Protein AF-A0A3D5KHI7-F1 (afdb_monomer_lite)

Foldseek 3Di:
DQDPPRDDQLDWPVNVCVRQPAAPDWDDDPQKIWGWHDDPQWIWIWMDGPRGTDDIDTHHHDPVPD

Structure (mmCIF, N/CA/C/O backbone):
data_AF-A0A3D5KHI7-F1
#
_entry.id   AF-A0A3D5KHI7-F1
#
loop_
_atom_site.group_PDB
_atom_site.id
_atom_site.type_symbol
_atom_site.label_atom_id
_atom_site.label_alt_id
_atom_site.label_comp_id
_atom_site.label_asym_id
_atom_site.label_entity_id
_atom_site.label_seq_id
_atom_site.pdbx_PDB_ins_code
_atom_site.Cartn_x
_atom_site.Cartn_y
_atom_site.Cartn_z
_atom_site.occupancy
_atom_site.B_iso_or_equiv
_atom_site.auth_seq_id
_atom_site.auth_comp_id
_atom_site.auth_asym_id
_atom_site.auth_atom_id
_atom_site.pdbx_PDB_model_num
ATOM 1 N N . MET A 1 1 ? -10.390 11.007 -11.299 1.00 40.56 1 MET A N 1
ATOM 2 C CA . MET A 1 1 ? -9.035 10.436 -11.393 1.00 40.56 1 MET A CA 1
ATOM 3 C C . MET A 1 1 ? -9.229 8.940 -11.234 1.00 40.56 1 MET A C 1
ATOM 5 O O . MET A 1 1 ? -9.674 8.531 -10.172 1.00 40.56 1 MET A O 1
ATOM 9 N N . GLU A 1 2 ? -9.106 8.162 -12.309 1.00 41.06 2 GLU A N 1
ATOM 10 C CA . GLU A 1 2 ? -9.243 6.701 -12.224 1.00 41.06 2 GLU A CA 1
ATOM 11 C C . GLU A 1 2 ? -7.937 6.138 -11.671 1.00 41.06 2 GLU A C 1
ATOM 13 O O . GLU A 1 2 ? -6.862 6.461 -12.176 1.00 41.06 2 GLU A O 1
ATOM 18 N N . LEU A 1 3 ? -8.018 5.371 -10.585 1.00 57.03 3 LEU A N 1
ATOM 19 C CA . LEU A 1 3 ? -6.839 4.749 -9.995 1.00 57.03 3 LEU A CA 1
ATOM 20 C C . LEU A 1 3 ? -6.470 3.525 -10.847 1.00 57.03 3 LEU A C 1
ATOM 22 O O . LEU A 1 3 ? -7.367 2.880 -11.408 1.00 57.03 3 LEU A O 1
ATOM 26 N N . PRO A 1 4 ? -5.175 3.191 -10.980 1.00 70.12 4 PRO A N 1
ATOM 27 C CA . PRO A 1 4 ? -4.761 2.047 -11.777 1.00 70.12 4 PRO A CA 1
ATOM 28 C C . PRO A 1 4 ? -5.475 0.765 -11.324 1.00 70.12 4 PRO A C 1
ATOM 30 O O . PRO A 1 4 ? -5.752 0.559 -10.142 1.00 70.12 4 PRO A O 1
ATOM 33 N N . LYS A 1 5 ? -5.812 -0.085 -12.301 1.00 72.56 5 LYS A N 1
ATOM 34 C CA . LYS A 1 5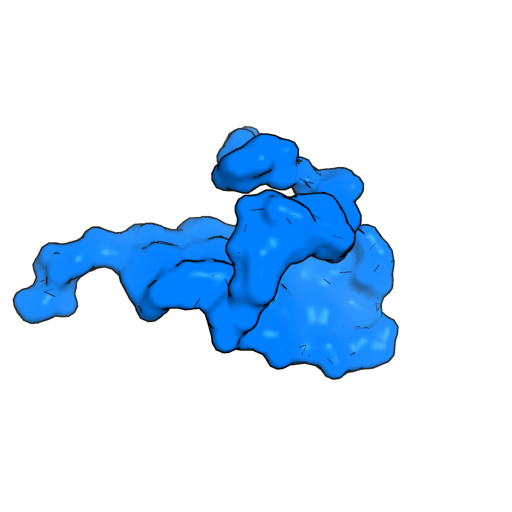 ? -6.455 -1.396 -12.104 1.00 72.56 5 LYS A CA 1
ATOM 35 C C . LYS A 1 5 ? -7.825 -1.374 -11.395 1.00 72.56 5 LYS A C 1
ATOM 37 O O . LYS A 1 5 ? -8.239 -2.391 -10.851 1.00 72.56 5 LYS A O 1
ATOM 42 N N . GLY A 1 6 ? -8.556 -0.256 -11.435 1.00 73.56 6 GLY A N 1
ATOM 43 C CA . GLY A 1 6 ? -9.934 -0.185 -10.926 1.00 73.56 6 GLY A CA 1
ATOM 44 C C . GLY A 1 6 ? -10.051 -0.032 -9.407 1.00 73.56 6 GLY A C 1
ATOM 45 O O . GLY A 1 6 ? -11.138 -0.209 -8.858 1.00 73.56 6 GLY A O 1
ATOM 46 N N . ILE A 1 7 ? -8.954 0.316 -8.726 1.00 81.44 7 ILE A N 1
ATOM 47 C CA . ILE A 1 7 ? -8.981 0.665 -7.303 1.00 81.44 7 ILE A CA 1
ATOM 48 C C . ILE A 1 7 ? -9.706 2.006 -7.110 1.00 81.44 7 ILE A C 1
ATOM 50 O O . ILE A 1 7 ? -9.738 2.864 -7.991 1.00 81.44 7 ILE A O 1
ATOM 54 N N . SER A 1 8 ? -10.319 2.203 -5.948 1.00 80.94 8 SER A N 1
ATOM 55 C CA . SER A 1 8 ? -10.963 3.462 -5.568 1.00 80.94 8 SER A CA 1
ATOM 56 C C . SER A 1 8 ? -10.616 3.834 -4.126 1.00 80.94 8 SER A C 1
ATOM 58 O O . SER A 1 8 ? -10.090 3.018 -3.377 1.00 80.94 8 SER A O 1
ATOM 60 N N . GLU A 1 9 ? -10.979 5.041 -3.692 1.00 76.44 9 GLU A N 1
ATOM 61 C CA . GLU A 1 9 ? -10.838 5.465 -2.287 1.00 76.44 9 GLU A CA 1
ATOM 62 C C . GLU A 1 9 ? -11.639 4.603 -1.297 1.00 76.44 9 GLU A C 1
ATOM 64 O O . GLU A 1 9 ? -11.404 4.650 -0.093 1.00 76.44 9 GLU A O 1
ATOM 69 N N . LYS A 1 10 ? -12.595 3.815 -1.802 1.00 83.06 10 LYS A N 1
ATOM 70 C CA . LYS A 1 10 ? -13.396 2.876 -1.010 1.00 83.06 10 LYS A CA 1
ATOM 71 C C . LYS A 1 10 ? -12.803 1.470 -0.974 1.00 83.06 10 LYS A C 1
ATOM 73 O O . LYS A 1 10 ? -13.360 0.617 -0.292 1.00 83.06 10 LYS A O 1
ATOM 78 N N . SER A 1 11 ? -11.738 1.219 -1.732 1.00 84.62 11 SER A N 1
ATOM 79 C CA . SER A 1 11 ? -11.116 -0.095 -1.780 1.00 84.62 11 SER A CA 1
ATOM 80 C C . SER A 1 11 ? -10.444 -0.424 -0.455 1.00 84.62 11 SER A C 1
ATOM 82 O O . SER A 1 11 ? -9.766 0.401 0.158 1.00 84.62 11 SER A O 1
ATOM 84 N N . THR A 1 12 ? -10.636 -1.662 -0.037 1.00 88.38 12 THR A N 1
ATOM 85 C CA . THR A 1 12 ? -10.039 -2.248 1.157 1.00 88.38 12 THR A CA 1
ATOM 86 C C . THR A 1 12 ? -8.615 -2.725 0.882 1.00 88.38 12 THR A C 1
ATOM 88 O O . THR A 1 12 ? -8.222 -2.964 -0.263 1.00 88.38 12 THR A O 1
ATOM 91 N N . ILE A 1 13 ? -7.846 -2.938 1.952 1.00 84.94 13 ILE A N 1
ATOM 92 C CA . ILE A 1 13 ? -6.497 -3.519 1.872 1.00 84.94 13 ILE A CA 1
ATOM 93 C C . ILE A 1 13 ? -6.522 -4.866 1.132 1.00 84.94 13 ILE A C 1
ATOM 95 O O . ILE A 1 13 ? -5.685 -5.109 0.264 1.00 84.94 13 ILE A O 1
ATOM 99 N N . ASN A 1 14 ? -7.518 -5.713 1.410 1.00 88.38 14 ASN A N 1
ATOM 100 C CA . ASN A 1 14 ? -7.652 -7.022 0.768 1.00 88.38 14 ASN A CA 1
ATOM 101 C C . ASN A 1 14 ? -7.852 -6.911 -0.749 1.00 88.38 14 ASN A C 1
ATOM 103 O O . ASN A 1 14 ? -7.232 -7.655 -1.502 1.00 88.38 14 ASN A O 1
ATOM 107 N N . GLU A 1 15 ? -8.683 -5.977 -1.215 1.00 87.75 15 GLU A N 1
ATOM 108 C CA . GLU A 1 15 ? -8.899 -5.765 -2.653 1.00 87.75 15 GLU A CA 1
ATOM 109 C C . GLU A 1 15 ? -7.624 -5.285 -3.356 1.00 87.75 15 GLU A C 1
ATOM 111 O O . GLU A 1 15 ? -7.329 -5.718 -4.474 1.00 87.75 15 GLU A O 1
ATOM 116 N N . ILE A 1 16 ? -6.829 -4.442 -2.690 1.00 85.81 16 ILE A N 1
ATOM 117 C CA . ILE A 1 16 ? -5.532 -3.996 -3.212 1.00 85.81 16 ILE A CA 1
ATOM 118 C C . ILE A 1 16 ? -4.559 -5.171 -3.303 1.00 85.81 16 ILE A C 1
ATOM 120 O O . ILE A 1 16 ? -3.955 -5.363 -4.356 1.00 85.81 16 ILE A O 1
ATOM 124 N N . MET A 1 17 ? -4.449 -5.991 -2.254 1.00 85.81 17 MET A N 1
ATOM 125 C CA . MET A 1 17 ? -3.571 -7.169 -2.248 1.00 85.81 17 MET A CA 1
ATOM 126 C C . MET A 1 17 ? -3.975 -8.203 -3.306 1.00 85.81 17 MET A C 1
ATOM 128 O O . MET A 1 17 ? -3.115 -8.783 -3.959 1.00 85.81 17 MET A O 1
ATOM 132 N N . VAL A 1 18 ? -5.273 -8.406 -3.550 1.00 88.31 18 VAL A N 1
ATOM 133 C CA . VAL A 1 18 ? -5.748 -9.283 -4.639 1.00 88.31 18 VAL A CA 1
ATOM 134 C C . VAL A 1 18 ? -5.367 -8.726 -6.016 1.00 88.31 18 VAL A C 1
ATOM 136 O O . VAL A 1 18 ? -5.045 -9.488 -6.925 1.00 88.31 18 VAL A O 1
ATOM 139 N N . THR A 1 19 ? -5.388 -7.402 -6.178 1.00 86.62 19 THR A N 1
ATOM 140 C CA . THR A 1 19 ? -5.151 -6.730 -7.467 1.00 86.62 19 THR A CA 1
ATOM 141 C C . THR A 1 19 ? -3.664 -6.585 -7.807 1.00 86.62 19 THR A C 1
ATOM 143 O O . THR A 1 19 ? -3.272 -6.680 -8.976 1.00 86.62 19 THR A O 1
ATOM 146 N N . TYR A 1 20 ? -2.831 -6.313 -6.802 1.00 83.25 20 TYR A N 1
ATOM 147 C CA . TYR A 1 20 ? -1.404 -6.037 -6.972 1.00 83.25 20 TYR A CA 1
ATOM 148 C C . TYR A 1 20 ? -0.491 -7.178 -6.513 1.00 83.25 20 TYR A C 1
ATOM 150 O O . TYR A 1 20 ? 0.662 -7.209 -6.932 1.00 83.25 20 TYR A O 1
ATOM 158 N N . GLY A 1 21 ? -0.998 -8.135 -5.734 1.00 85.94 21 GLY A N 1
ATOM 159 C CA . GLY A 1 21 ? -0.205 -9.210 -5.146 1.00 85.94 21 GLY A CA 1
ATOM 160 C C . GLY A 1 21 ? 0.471 -8.782 -3.845 1.00 85.94 21 GLY A C 1
ATOM 161 O O . GLY A 1 21 ? -0.088 -8.009 -3.065 1.00 85.94 21 GLY A O 1
ATOM 162 N N . GLU A 1 22 ? 1.672 -9.305 -3.593 1.00 86.75 22 GLU A N 1
ATOM 163 C CA . GLU A 1 22 ? 2.477 -8.873 -2.450 1.00 86.75 22 GLU A CA 1
ATOM 164 C C . GLU A 1 22 ? 3.178 -7.533 -2.736 1.00 86.75 22 GLU A C 1
ATOM 166 O O . GLU A 1 22 ? 3.678 -7.324 -3.844 1.00 86.75 22 GLU A O 1
ATOM 171 N N . PRO A 1 23 ? 3.224 -6.615 -1.755 1.00 88.44 23 PRO A N 1
ATOM 172 C CA . PRO A 1 23 ? 3.936 -5.353 -1.893 1.00 88.44 23 PRO A CA 1
ATOM 173 C C . PRO A 1 23 ? 5.453 -5.561 -1.888 1.00 88.44 23 PRO A C 1
ATOM 175 O O . PRO A 1 23 ? 5.971 -6.418 -1.170 1.00 88.44 23 PRO A O 1
ATOM 178 N N . THR A 1 24 ? 6.162 -4.720 -2.640 1.00 89.06 24 THR A N 1
ATOM 179 C CA . THR A 1 24 ? 7.629 -4.636 -2.623 1.00 89.06 24 THR A CA 1
ATOM 180 C C . THR A 1 24 ? 8.130 -4.148 -1.263 1.00 89.06 24 THR A C 1
ATOM 182 O O . THR A 1 24 ? 9.169 -4.599 -0.788 1.00 89.06 24 THR A O 1
ATOM 185 N N . ASP A 1 25 ? 7.385 -3.235 -0.633 1.00 88.38 25 ASP A N 1
ATOM 186 C CA . ASP A 1 25 ? 7.679 -2.716 0.701 1.00 88.38 25 ASP A CA 1
ATOM 187 C C . ASP A 1 25 ? 6.387 -2.461 1.490 1.00 88.38 25 ASP A C 1
ATOM 189 O O . ASP A 1 25 ? 5.359 -2.067 0.923 1.00 88.38 25 ASP A O 1
ATOM 193 N N . LYS A 1 26 ? 6.419 -2.706 2.801 1.00 90.12 26 LYS A N 1
ATOM 194 C CA . LYS A 1 26 ? 5.274 -2.494 3.693 1.00 90.12 26 LYS A CA 1
ATOM 195 C C . LYS A 1 26 ? 5.716 -2.044 5.079 1.00 90.12 26 LYS A C 1
ATOM 197 O O . LYS A 1 26 ? 6.621 -2.629 5.668 1.00 90.12 26 LYS A O 1
ATOM 202 N N . ASP A 1 27 ? 4.984 -1.081 5.624 1.00 91.19 27 ASP A N 1
ATOM 203 C CA . ASP A 1 27 ? 5.121 -0.626 7.007 1.00 91.19 27 ASP A CA 1
ATOM 204 C C . ASP A 1 27 ? 3.743 -0.640 7.677 1.00 91.19 27 ASP A C 1
ATOM 206 O O . ASP A 1 27 ? 2.783 -0.080 7.149 1.00 91.19 27 ASP A O 1
ATOM 210 N N . ILE A 1 28 ? 3.613 -1.350 8.797 1.00 88.56 28 ILE A N 1
ATOM 211 C CA . ILE A 1 28 ? 2.331 -1.602 9.462 1.00 88.56 28 ILE A CA 1
ATOM 212 C C . ILE A 1 28 ? 2.487 -1.320 10.953 1.00 88.56 28 ILE A C 1
ATOM 214 O O . ILE A 1 28 ? 3.300 -1.935 11.641 1.00 88.56 28 ILE A O 1
ATOM 218 N N . SER A 1 29 ? 1.637 -0.433 11.451 1.00 88.06 29 SER A N 1
ATOM 219 C CA . SER A 1 29 ? 1.464 -0.089 12.860 1.00 88.06 29 SER A CA 1
ATOM 220 C C . SER A 1 29 ? -0.009 -0.237 13.257 1.00 88.06 29 SER A C 1
ATOM 222 O O . SER A 1 29 ? -0.857 -0.471 12.396 1.00 88.06 29 SER A O 1
ATOM 224 N N . GLU A 1 30 ? -0.326 -0.097 14.548 1.00 82.81 30 GLU A N 1
ATOM 225 C CA . GLU A 1 30 ? -1.709 -0.219 15.044 1.00 82.81 30 GLU A CA 1
ATOM 226 C C . GLU A 1 30 ? -2.667 0.791 14.389 1.00 82.81 30 GLU A C 1
ATOM 228 O O . GLU A 1 30 ? -3.819 0.458 14.119 1.00 82.81 30 GLU A O 1
ATOM 233 N N . ASP A 1 31 ? -2.176 1.991 14.068 1.00 85.25 31 ASP A N 1
ATOM 234 C CA . ASP A 1 31 ? -3.001 3.094 13.561 1.00 85.25 31 ASP A CA 1
ATOM 235 C C . ASP A 1 31 ? -2.828 3.354 12.059 1.00 85.25 31 ASP A C 1
ATOM 237 O O . ASP A 1 31 ? -3.678 3.985 11.424 1.00 85.25 31 ASP A O 1
ATOM 241 N N . PHE A 1 32 ? -1.711 2.910 11.481 1.00 86.31 32 PHE A N 1
ATOM 242 C CA . PHE A 1 32 ? -1.312 3.268 10.125 1.00 86.31 32 PHE A CA 1
ATOM 243 C C . PHE A 1 32 ? -0.699 2.090 9.381 1.00 86.31 32 PHE A C 1
ATOM 245 O O . PHE A 1 32 ? 0.161 1.390 9.913 1.00 86.31 32 PHE A O 1
ATOM 252 N N . SER A 1 33 ? -1.109 1.904 8.128 1.00 88.62 33 SER A N 1
ATOM 253 C CA . SER A 1 33 ? -0.507 0.919 7.227 1.00 88.62 33 SER A CA 1
ATOM 254 C C . SER A 1 33 ? -0.118 1.561 5.901 1.00 88.62 33 SER A C 1
ATOM 256 O O . SER A 1 33 ? -0.918 2.261 5.281 1.00 88.62 33 SER A O 1
ATOM 258 N N . TYR A 1 34 ? 1.099 1.295 5.450 1.00 89.94 34 TYR A N 1
ATOM 259 C CA . TYR A 1 34 ? 1.666 1.744 4.188 1.00 89.94 34 TYR A CA 1
ATOM 260 C C . TYR A 1 34 ? 2.092 0.542 3.350 1.00 89.94 34 TYR A C 1
ATOM 262 O O . TYR A 1 34 ? 2.713 -0.397 3.850 1.00 89.94 34 TYR A O 1
ATOM 270 N N . TYR A 1 35 ? 1.760 0.592 2.063 1.00 87.81 35 TYR A N 1
ATOM 271 C CA . TYR A 1 35 ? 2.073 -0.451 1.096 1.00 87.81 35 TYR A CA 1
ATOM 272 C C . TYR A 1 35 ? 2.611 0.182 -0.178 1.00 87.81 35 TYR A C 1
ATOM 274 O O . TYR A 1 35 ? 1.954 1.050 -0.755 1.00 87.81 35 TYR A O 1
ATOM 282 N N . LYS A 1 36 ? 3.765 -0.291 -0.641 1.00 86.62 36 LYS A N 1
ATOM 283 C CA . LYS A 1 36 ? 4.373 0.108 -1.907 1.00 86.62 36 LYS A CA 1
ATOM 284 C C . LYS A 1 36 ? 4.485 -1.093 -2.834 1.00 86.62 36 LYS A C 1
ATOM 286 O O . LYS A 1 36 ? 4.988 -2.144 -2.447 1.00 86.62 36 LYS A O 1
ATOM 291 N N . TYR A 1 37 ? 4.046 -0.914 -4.069 1.00 86.06 37 TYR A N 1
ATOM 292 C CA . TYR A 1 37 ? 4.111 -1.908 -5.136 1.00 86.06 37 TYR A CA 1
ATOM 293 C C . TYR A 1 37 ? 4.940 -1.364 -6.295 1.00 86.06 37 TYR A C 1
ATOM 295 O O . TYR A 1 37 ? 4.850 -0.172 -6.583 1.00 86.06 37 TYR A O 1
ATOM 303 N N . GLY A 1 38 ? 5.682 -2.235 -6.981 1.00 80.88 38 GLY A N 1
ATOM 304 C CA . GLY A 1 38 ? 6.496 -1.874 -8.146 1.00 80.88 38 GLY A CA 1
ATOM 305 C C . GLY A 1 38 ? 7.966 -1.599 -7.817 1.00 80.88 38 GLY A C 1
ATOM 306 O O . GLY A 1 38 ? 8.430 -1.891 -6.711 1.00 80.88 38 GLY A O 1
ATOM 307 N N . ASP A 1 39 ? 8.683 -1.063 -8.800 1.00 69.06 39 ASP A N 1
ATOM 308 C CA . ASP A 1 39 ? 10.128 -0.821 -8.786 1.00 69.06 39 ASP A CA 1
ATOM 309 C C . ASP A 1 39 ? 10.449 0.673 -8.597 1.00 69.06 39 ASP A C 1
ATOM 311 O O . ASP A 1 39 ? 9.561 1.520 -8.522 1.00 69.06 39 ASP A O 1
ATOM 315 N N . ILE A 1 40 ? 11.737 1.024 -8.506 1.00 61.47 40 ILE A N 1
ATOM 316 C CA . ILE A 1 40 ? 12.202 2.404 -8.248 1.00 61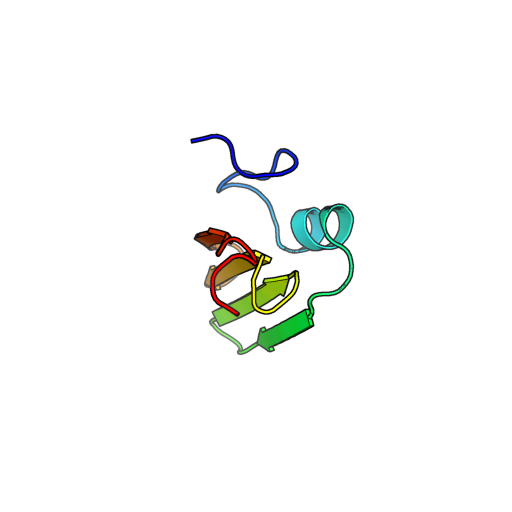.47 40 ILE A CA 1
ATOM 317 C C . ILE A 1 40 ? 11.598 3.418 -9.240 1.00 61.47 40 ILE A C 1
ATOM 319 O O 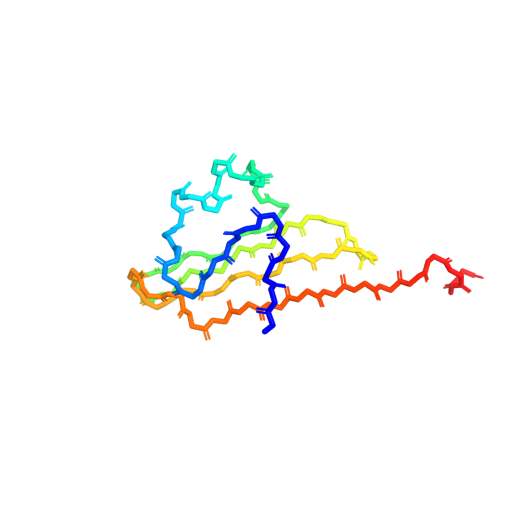. ILE A 1 40 ? 11.278 4.532 -8.838 1.00 61.47 40 ILE A O 1
ATOM 323 N N . PHE A 1 41 ? 11.397 3.010 -10.495 1.00 58.38 41 PHE A N 1
ATOM 324 C CA . PHE A 1 41 ? 10.957 3.867 -11.603 1.00 58.38 41 PHE A CA 1
ATOM 325 C C . PHE A 1 41 ? 9.449 3.789 -11.899 1.00 58.38 41 PHE A C 1
ATOM 327 O O . PHE A 1 41 ? 8.907 4.630 -12.609 1.00 58.38 41 PHE A O 1
ATOM 334 N N . GLU A 1 42 ? 8.737 2.821 -11.326 1.00 74.56 42 GLU A N 1
ATOM 335 C CA . GLU A 1 42 ? 7.279 2.721 -11.415 1.00 74.56 42 GLU A CA 1
ATOM 336 C C . GLU A 1 42 ? 6.765 2.175 -10.090 1.00 74.56 42 GLU A C 1
ATOM 338 O O . GLU A 1 42 ? 6.952 0.995 -9.791 1.00 74.56 42 GLU A O 1
ATOM 343 N N . SER A 1 43 ? 6.114 3.020 -9.290 1.00 81.38 43 SER A N 1
ATOM 344 C CA . SER A 1 43 ? 5.574 2.578 -8.011 1.00 81.38 43 SER A CA 1
ATOM 345 C C . SER A 1 43 ? 4.179 3.100 -7.712 1.00 81.38 43 SER A C 1
ATOM 347 O O . SER A 1 43 ? 3.777 4.196 -8.104 1.00 81.38 43 SER A O 1
ATOM 349 N N . VAL A 1 44 ? 3.426 2.277 -6.991 1.00 84.12 44 VAL A N 1
ATOM 350 C CA . VAL A 1 44 ? 2.109 2.617 -6.466 1.00 84.12 44 VAL A CA 1
ATOM 351 C C . VAL A 1 44 ? 2.162 2.510 -4.952 1.00 84.12 44 VAL A C 1
ATOM 353 O O . VAL A 1 44 ? 2.447 1.444 -4.409 1.00 84.12 44 VAL A O 1
ATOM 356 N N . GLU A 1 45 ? 1.879 3.617 -4.275 1.00 87.19 45 GLU A N 1
ATOM 357 C CA . GLU A 1 45 ? 1.831 3.697 -2.820 1.00 87.19 45 GLU A CA 1
ATOM 358 C C . GLU A 1 45 ? 0.392 3.844 -2.335 1.00 87.19 45 GLU A C 1
ATOM 360 O O . GLU A 1 45 ? -0.346 4.723 -2.790 1.00 87.19 45 GLU A O 1
ATOM 365 N N . PHE A 1 46 ? 0.026 3.048 -1.339 1.00 88.06 46 PHE A N 1
ATOM 366 C CA . PHE A 1 46 ? -1.238 3.148 -0.624 1.00 88.06 46 PHE A CA 1
ATOM 367 C C . PHE A 1 46 ? -0.972 3.409 0.855 1.00 88.06 46 PHE A C 1
ATOM 369 O O . PHE A 1 46 ? -0.059 2.827 1.441 1.00 88.06 46 PHE A O 1
ATOM 376 N N . SER A 1 47 ? -1.775 4.271 1.476 1.00 88.25 47 SER A N 1
ATOM 377 C CA . SER A 1 47 ? -1.713 4.512 2.920 1.00 88.25 47 SER A CA 1
ATOM 378 C C . SER A 1 47 ? -3.091 4.463 3.558 1.00 88.25 47 SER A C 1
ATOM 380 O O . SER A 1 47 ? -4.038 5.094 3.081 1.00 88.25 47 SER A O 1
ATOM 382 N N . PHE A 1 48 ? -3.179 3.758 4.676 1.00 88.88 48 PHE A N 1
ATOM 383 C CA . PHE A 1 48 ? -4.392 3.488 5.427 1.00 88.88 48 PHE A CA 1
ATOM 384 C C . PHE A 1 48 ? -4.280 4.031 6.844 1.00 88.88 48 PHE A C 1
ATOM 386 O O . PHE A 1 48 ? -3.220 3.948 7.460 1.00 88.88 48 PHE A O 1
ATOM 393 N N . ASN A 1 49 ? -5.388 4.564 7.354 1.00 86.56 49 ASN A N 1
ATOM 394 C CA . ASN A 1 49 ? -5.575 4.842 8.773 1.00 86.56 49 ASN A CA 1
ATOM 395 C C . ASN A 1 49 ? -6.784 4.021 9.239 1.00 86.56 49 ASN A C 1
ATOM 397 O O . ASN A 1 49 ? -7.912 4.281 8.800 1.00 86.56 49 ASN A O 1
ATOM 401 N N . GLY A 1 50 ? -6.524 2.973 10.023 1.00 83.94 50 GLY A N 1
ATOM 402 C CA . GLY A 1 50 ? -7.468 1.867 10.202 1.00 83.94 50 GLY A CA 1
ATOM 403 C C . GLY A 1 50 ? -7.899 1.269 8.853 1.00 83.94 50 GLY A C 1
ATOM 404 O O . GLY A 1 50 ? -7.076 1.062 7.966 1.00 83.94 50 GLY A O 1
ATOM 405 N N . ASP A 1 51 ? -9.204 1.068 8.660 1.00 81.81 51 ASP A N 1
ATOM 406 C CA . ASP A 1 51 ? -9.763 0.504 7.417 1.00 81.81 51 ASP A CA 1
ATOM 407 C C . ASP A 1 51 ? -9.922 1.525 6.277 1.00 81.81 51 ASP A C 1
ATOM 409 O O . ASP A 1 51 ? -10.386 1.188 5.185 1.00 81.81 51 ASP A O 1
ATOM 413 N N . ARG A 1 52 ? -9.582 2.800 6.509 1.00 84.56 52 ARG A N 1
ATOM 414 C CA . ARG A 1 52 ? -9.831 3.873 5.543 1.00 84.56 52 ARG A CA 1
ATOM 415 C C . ARG A 1 52 ? -8.585 4.181 4.725 1.00 84.56 52 ARG A C 1
ATOM 417 O O . ARG A 1 52 ? -7.564 4.585 5.286 1.00 84.56 52 ARG A O 1
ATOM 424 N N . LEU A 1 53 ? -8.696 4.102 3.397 1.00 85.56 53 LEU A N 1
ATOM 425 C CA . LEU A 1 53 ? -7.665 4.616 2.499 1.00 85.56 53 LEU A CA 1
ATOM 426 C C . LEU A 1 53 ? -7.576 6.139 2.656 1.00 85.56 53 LEU A 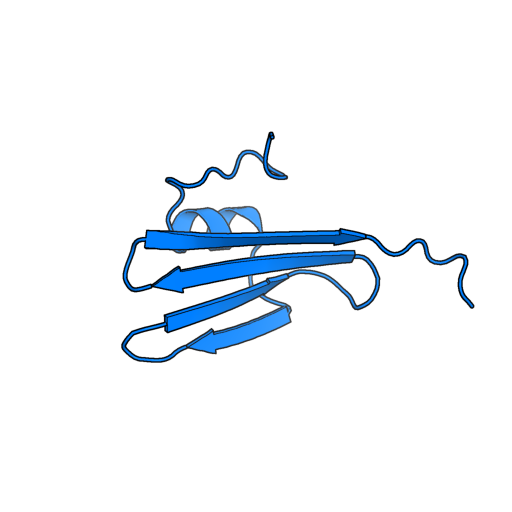C 1
ATOM 428 O O . LEU A 1 53 ? -8.563 6.861 2.5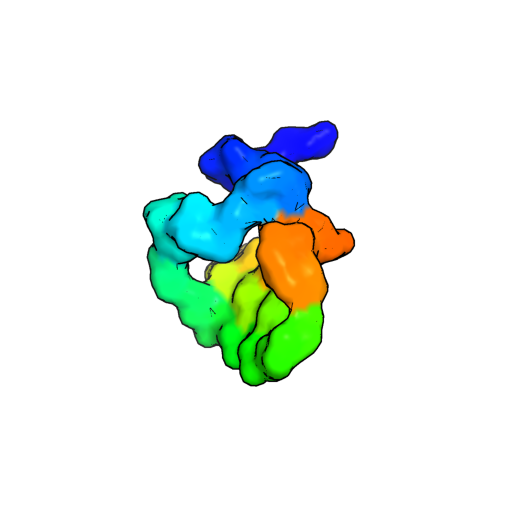22 1.00 85.56 53 LEU A O 1
ATOM 432 N N . THR A 1 54 ? -6.380 6.625 2.965 1.00 86.44 54 THR A N 1
ATOM 433 C CA . THR A 1 54 ? -6.103 8.053 3.176 1.00 86.44 54 THR A CA 1
ATOM 434 C C . THR A 1 54 ? -5.211 8.643 2.095 1.00 86.44 54 THR A C 1
ATOM 436 O O . THR A 1 54 ? -5.246 9.852 1.872 1.00 86.44 54 THR A O 1
ATOM 439 N N . ARG A 1 55 ? -4.426 7.807 1.406 1.00 84.50 55 ARG A N 1
ATOM 440 C CA . ARG A 1 55 ? -3.525 8.242 0.340 1.00 84.50 55 ARG A CA 1
ATOM 441 C C . ARG A 1 55 ? -3.380 7.166 -0.724 1.00 84.50 55 ARG A C 1
ATOM 443 O O . ARG A 1 55 ? -3.155 6.003 -0.400 1.00 84.50 55 ARG A O 1
ATOM 450 N N . LEU A 1 56 ? -3.434 7.601 -1.978 1.00 85.19 56 LEU A N 1
ATOM 451 C CA . LEU A 1 56 ? -2.926 6.874 -3.131 1.00 85.19 56 LEU A CA 1
ATOM 452 C C . LEU A 1 56 ? -1.917 7.765 -3.852 1.00 85.19 56 LEU A C 1
ATOM 454 O O . LEU A 1 56 ? -2.229 8.915 -4.168 1.00 85.19 56 LEU A O 1
ATOM 458 N N . LYS A 1 57 ? -0.746 7.219 -4.164 1.00 84.00 57 LYS A N 1
ATOM 459 C CA . LYS A 1 57 ? 0.257 7.864 -5.009 1.00 84.00 57 LYS A CA 1
ATOM 460 C C . LYS A 1 57 ? 0.662 6.903 -6.119 1.00 84.00 57 LYS A C 1
ATOM 462 O O . LYS A 1 57 ? 0.915 5.736 -5.852 1.00 84.00 57 LYS A O 1
ATOM 467 N N . VAL A 1 58 ? 0.723 7.396 -7.349 1.00 81.06 58 VAL A N 1
ATOM 468 C CA . VAL A 1 58 ? 1.270 6.661 -8.493 1.00 81.06 58 VAL A CA 1
ATOM 469 C C . VAL A 1 58 ? 2.451 7.477 -8.990 1.00 81.06 58 VAL A C 1
ATOM 471 O O . VAL A 1 58 ? 2.272 8.631 -9.377 1.00 81.06 58 VAL A O 1
ATOM 474 N N . GLU A 1 59 ? 3.644 6.902 -8.920 1.00 80.19 59 GLU A N 1
ATOM 475 C CA . GLU A 1 59 ? 4.871 7.494 -9.440 1.00 80.19 59 GLU A CA 1
ATOM 476 C C . GLU A 1 59 ? 5.346 6.700 -10.647 1.00 80.19 59 GLU A C 1
ATOM 478 O O . GLU A 1 59 ? 5.431 5.475 -10.605 1.00 80.19 59 GLU A O 1
ATOM 483 N N . TYR A 1 60 ? 5.647 7.426 -11.717 1.00 73.06 60 TYR A N 1
ATOM 484 C CA . TYR A 1 60 ? 6.239 6.897 -12.933 1.00 73.06 60 TYR A CA 1
ATOM 485 C C . TYR A 1 60 ? 7.378 7.836 -13.324 1.00 73.06 60 TYR A C 1
ATOM 487 O O . TYR A 1 60 ? 7.128 8.971 -13.736 1.00 73.06 60 TYR A O 1
ATOM 495 N N . GLU A 1 61 ? 8.615 7.382 -13.152 1.00 64.31 61 GLU A N 1
ATOM 496 C CA . GLU A 1 61 ? 9.797 8.034 -13.702 1.00 64.31 61 GLU A CA 1
ATOM 497 C C . GLU A 1 61 ? 10.246 7.244 -14.935 1.00 64.31 61 GLU A C 1
ATOM 499 O O . GLU A 1 61 ? 10.589 6.069 -14.816 1.00 64.31 61 GLU A O 1
ATOM 504 N N . PRO A 1 62 ? 10.231 7.840 -16.138 1.00 57.59 62 PRO A N 1
ATOM 505 C CA . PRO A 1 62 ? 10.711 7.149 -17.324 1.00 57.59 62 PRO A CA 1
ATOM 506 C C . PRO A 1 62 ? 12.200 6.794 -17.179 1.00 57.59 62 PRO A C 1
ATOM 508 O O . PRO A 1 62 ? 13.000 7.605 -16.715 1.00 57.59 62 PRO A O 1
ATOM 511 N N . ASP A 1 63 ? 12.564 5.595 -17.646 1.00 57.09 63 ASP A N 1
ATOM 512 C CA . ASP A 1 63 ? 13.921 5.012 -17.646 1.00 57.09 63 ASP A CA 1
ATOM 513 C C . ASP A 1 63 ? 14.997 5.885 -18.339 1.00 57.09 63 ASP A C 1
ATOM 515 O O . ASP A 1 63 ? 16.189 5.593 -18.242 1.00 57.09 63 ASP A O 1
ATOM 519 N N . ASP A 1 64 ? 14.594 6.959 -19.028 1.00 56.72 64 ASP A N 1
ATOM 520 C CA . ASP A 1 64 ? 15.449 7.868 -19.806 1.00 56.72 64 ASP A CA 1
ATOM 521 C C . ASP A 1 64 ? 16.336 8.804 -18.948 1.00 56.72 64 ASP A C 1
ATOM 523 O O . ASP A 1 64 ? 17.005 9.689 -19.483 1.00 56.72 64 ASP A O 1
ATOM 527 N N . LEU A 1 65 ?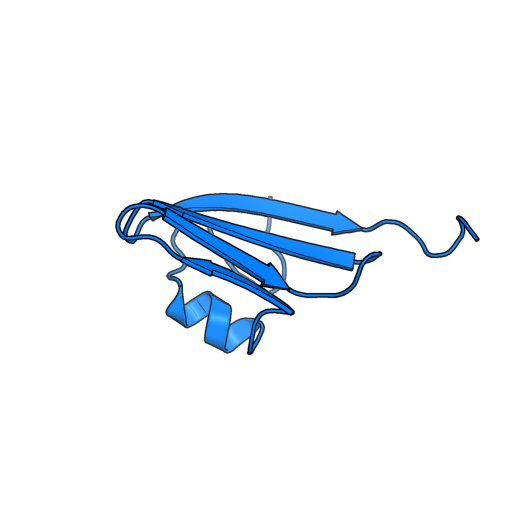 16.387 8.612 -17.625 1.00 54.47 65 LEU A N 1
ATOM 528 C CA . LEU A 1 65 ? 17.319 9.283 -16.705 1.00 54.47 65 LEU A CA 1
ATOM 529 C C . LEU A 1 65 ? 18.460 8.349 -16.241 1.00 54.47 65 LEU A C 1
ATOM 531 O O . LEU A 1 65 ? 18.788 8.310 -15.054 1.00 54.47 65 LEU A O 1
ATOM 535 N N . LYS A 1 66 ? 19.067 7.594 -17.168 1.00 44.91 66 LYS A N 1
ATOM 536 C CA . LYS A 1 66 ? 20.319 6.841 -16.943 1.00 44.91 66 LYS A CA 1
ATOM 537 C C . LYS A 1 66 ? 21.540 7.549 -17.519 1.00 44.91 66 LYS A C 1
ATOM 539 O O . LYS A 1 66 ? 21.457 8.048 -18.662 1.00 44.91 66 LYS A O 1
#

Radius of gyration: 12.29 Å; chains: 1; bounding box: 34×20×35 Å

Sequence (66 aa):
MELPKGISEKSTINEIMVTYGEPTDKDISEDFSYYKYGDIFESVEFSFNGDRLTRLKVEYEPDDLK

Secondary structure (DSSP, 8-state):
-PPGGG--TT--HHHHHHHH-S-SEEEE-SSEEEEEEEETTEEEEEEEETTEEEEEEEEE--TT--

pLDDT: mean 79.16, std 12.6, range [40.56, 91.19]